Protein AF-A0A0C5VQN1-F1 (afdb_monomer_lite)

Sequence (58 aa):
MFVDQFLKEPGKIEDYGSFLSVTYEENWVELQFEFGCLSRICIGNLYDDGNNPKWPYS

pLDDT: mean 77.76, std 13.19, range [41.72, 93.94]

Secondary structure (DSSP, 8-state):
--STTTTSSPP------EEEEEEETTEEEEEEEETTEEEEEEEEESB-TTS-B-----

Organism: NCBI:txid1445510

Structure (mmCIF, N/CA/C/O backbone):
data_AF-A0A0C5VQN1-F1
#
_entry.id   AF-A0A0C5VQN1-F1
#
loop_
_atom_site.group_PDB
_atom_site.id
_atom_site.type_symbol
_atom_site.label_atom_id
_atom_site.label_alt_id
_atom_site.label_comp_id
_atom_site.label_asym_id
_atom_site.label_entity_id
_atom_site.label_seq_id
_atom_site.pdbx_PDB_ins_code
_atom_site.Cartn_x
_atom_site.Cartn_y
_atom_site.Cartn_z
_atom_site.occupancy
_atom_site.B_iso_or_equiv
_atom_site.auth_seq_id
_atom_site.auth_comp_id
_atom_site.auth_asym_id
_atom_site.auth_atom_id
_atom_site.pdbx_PDB_model_num
ATOM 1 N N . MET A 1 1 ? -17.628 6.165 41.446 1.00 51.56 1 MET A N 1
ATOM 2 C CA . MET A 1 1 ? -18.236 5.603 40.224 1.00 51.56 1 MET A CA 1
ATOM 3 C C . MET A 1 1 ? -17.324 6.001 39.070 1.00 51.56 1 MET A C 1
ATOM 5 O O . MET A 1 1 ? -17.389 7.138 38.643 1.00 51.56 1 MET A O 1
ATOM 9 N N . PHE A 1 2 ? -16.366 5.144 38.701 1.00 59.69 2 PHE A N 1
ATOM 10 C CA . PHE A 1 2 ? -15.289 5.482 37.748 1.00 59.69 2 PHE A CA 1
ATOM 11 C C . PHE A 1 2 ? -15.463 4.828 36.368 1.00 59.69 2 PHE A C 1
ATOM 13 O O . PHE A 1 2 ? -14.805 5.236 35.424 1.00 59.69 2 PHE A O 1
ATOM 20 N N . VAL A 1 3 ? -16.347 3.833 36.235 1.00 59.28 3 VAL A N 1
ATOM 21 C CA . VAL A 1 3 ? -16.465 3.010 35.017 1.00 59.28 3 VAL A CA 1
ATOM 22 C C . VAL A 1 3 ? -17.507 3.570 34.037 1.00 59.28 3 VAL A C 1
ATOM 24 O O . VAL A 1 3 ? -17.276 3.571 32.833 1.00 59.28 3 VAL A O 1
ATOM 27 N N . ASP A 1 4 ? -18.603 4.150 34.538 1.00 61.88 4 ASP A N 1
ATOM 28 C CA . ASP A 1 4 ? -19.704 4.671 33.705 1.00 61.88 4 ASP A CA 1
ATOM 29 C C . ASP A 1 4 ? -19.311 5.844 32.797 1.00 61.88 4 ASP A C 1
ATOM 31 O O . ASP A 1 4 ? -19.978 6.104 31.795 1.00 61.88 4 ASP A O 1
ATOM 35 N N . GLN A 1 5 ? -18.241 6.568 33.135 1.00 59.84 5 GLN A N 1
ATOM 36 C CA . GLN A 1 5 ? -17.775 7.707 32.345 1.00 59.84 5 GLN A CA 1
ATOM 37 C C . GLN A 1 5 ? -17.066 7.257 31.055 1.00 59.84 5 GLN A C 1
ATOM 39 O O . GLN A 1 5 ? -17.172 7.945 30.046 1.00 59.84 5 GLN A O 1
ATOM 44 N N . PHE A 1 6 ? -16.449 6.068 31.050 1.00 58.84 6 PHE A N 1
ATOM 45 C CA . PHE A 1 6 ? -15.751 5.505 29.885 1.00 58.84 6 PHE A CA 1
ATOM 46 C C . PHE A 1 6 ? -16.663 4.712 28.938 1.00 58.84 6 PHE A C 1
ATOM 48 O O . PHE A 1 6 ? -16.271 4.421 27.816 1.00 58.84 6 PHE A O 1
ATOM 55 N N . LEU A 1 7 ? -17.887 4.375 29.358 1.00 62.81 7 LEU A N 1
ATOM 56 C CA . LEU A 1 7 ? -18.866 3.666 28.519 1.00 62.81 7 LEU A CA 1
ATOM 57 C C . LEU A 1 7 ? -19.680 4.601 27.608 1.00 62.81 7 LEU A C 1
ATOM 59 O O . LEU A 1 7 ? -20.412 4.126 26.742 1.00 62.81 7 LEU A O 1
ATOM 63 N N .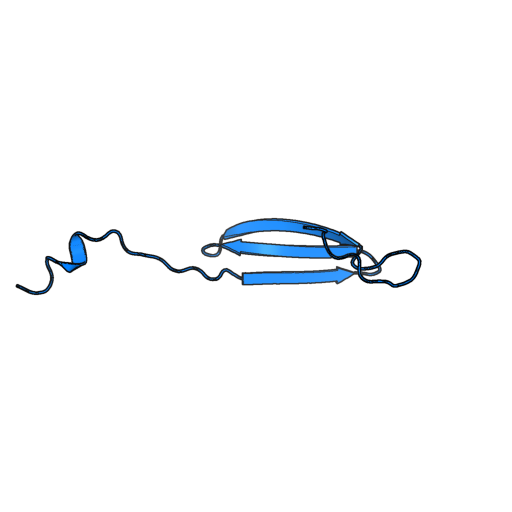 LYS A 1 8 ? -19.598 5.922 27.822 1.00 68.62 8 LYS A N 1
ATOM 64 C CA . LYS A 1 8 ? -20.353 6.933 27.059 1.00 68.62 8 LYS A CA 1
ATOM 65 C C . LYS A 1 8 ? -19.574 7.530 25.893 1.00 68.62 8 LYS A C 1
ATOM 67 O O . LYS A 1 8 ? -20.181 8.159 25.031 1.00 68.62 8 LYS A O 1
ATOM 72 N N . GLU A 1 9 ? -18.258 7.357 25.870 1.00 66.75 9 GLU A N 1
ATOM 73 C CA . GLU A 1 9 ? -17.433 7.814 24.759 1.00 66.75 9 GLU A CA 1
ATOM 74 C C . GLU A 1 9 ? -17.373 6.705 23.702 1.00 66.75 9 GLU A C 1
ATOM 76 O O . GLU A 1 9 ? -17.085 5.555 24.046 1.00 66.75 9 GLU A O 1
ATOM 81 N N . PRO A 1 10 ? -17.677 6.994 22.423 1.00 66.38 10 PRO A N 1
ATOM 82 C CA . PRO A 1 10 ? -17.472 6.016 21.367 1.00 66.38 10 PRO A CA 1
ATOM 83 C C . PRO A 1 10 ? -15.994 5.622 21.369 1.00 66.38 10 PRO A C 1
ATOM 85 O O . PRO A 1 10 ? -15.119 6.485 21.285 1.00 66.38 10 PRO A O 1
ATOM 88 N N . GLY A 1 11 ? -15.722 4.322 21.505 1.00 68.56 11 GLY A N 1
ATOM 89 C CA . GLY A 1 11 ? -14.362 3.801 21.491 1.00 68.56 11 GLY A CA 1
ATOM 90 C C . GLY A 1 11 ? -13.629 4.297 20.248 1.00 68.56 11 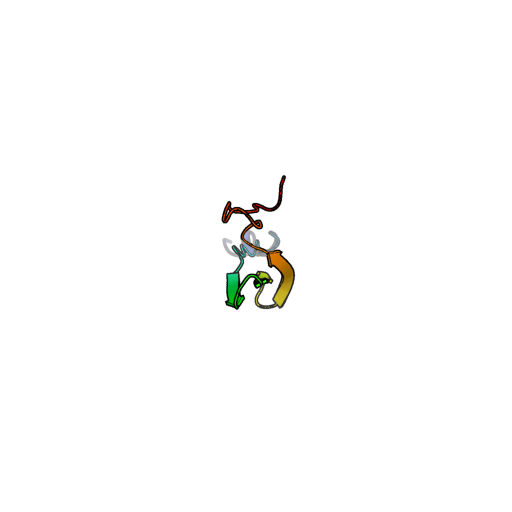GLY A C 1
ATOM 91 O O . GLY A 1 11 ? -14.086 4.090 19.124 1.00 68.56 11 GLY A O 1
ATOM 92 N N . LYS A 1 12 ? -12.509 4.988 20.453 1.00 71.31 12 LYS A N 1
ATOM 93 C CA . LYS A 1 12 ? -11.664 5.462 19.363 1.00 71.31 12 LYS A CA 1
ATOM 94 C C . LYS A 1 12 ? -10.731 4.317 18.988 1.00 71.31 12 LYS A C 1
ATOM 96 O O . LYS A 1 12 ? -9.793 4.022 19.722 1.00 71.31 12 LYS A O 1
ATOM 101 N N . ILE A 1 13 ? -11.032 3.623 17.895 1.00 75.31 13 ILE A N 1
ATOM 102 C CA . ILE A 1 13 ? -10.101 2.637 17.349 1.00 75.31 13 ILE A CA 1
ATOM 103 C C . ILE A 1 13 ? -9.125 3.405 16.464 1.00 75.31 13 ILE A C 1
ATOM 105 O O . ILE A 1 13 ? -9.522 3.981 15.452 1.00 75.31 13 ILE A O 1
ATOM 109 N N . GLU A 1 14 ? -7.866 3.461 16.887 1.00 79.31 14 GLU A N 1
ATOM 110 C CA . GLU A 1 14 ? -6.781 4.022 16.089 1.00 79.31 14 GLU A CA 1
ATOM 111 C C . GLU A 1 14 ? -6.154 2.894 15.278 1.00 79.31 14 GLU A C 1
ATOM 113 O O . GLU A 1 14 ? -5.468 2.029 15.823 1.00 79.31 14 GLU A O 1
ATOM 118 N N . ASP A 1 15 ? -6.430 2.888 13.980 1.00 78.50 15 ASP A N 1
ATOM 119 C CA . ASP A 1 15 ? -5.756 2.023 13.029 1.00 78.50 15 ASP A CA 1
ATOM 120 C C . ASP A 1 15 ? -4.801 2.857 12.175 1.00 78.50 15 ASP A C 1
ATOM 122 O O . ASP A 1 15 ? -5.206 3.788 11.481 1.00 78.50 15 ASP A O 1
ATOM 126 N N . TYR A 1 16 ? -3.518 2.523 12.269 1.00 80.25 16 TYR A N 1
ATOM 127 C CA . TYR A 1 16 ? -2.447 3.156 11.500 1.00 80.25 16 TYR A CA 1
ATOM 128 C C . TYR A 1 16 ? -2.240 2.471 10.141 1.00 80.25 16 TYR A C 1
ATOM 130 O O . TYR A 1 16 ? -1.368 2.876 9.371 1.00 80.25 16 TYR A O 1
ATOM 138 N N . GLY A 1 17 ? -3.048 1.447 9.854 1.00 86.12 17 GLY A N 1
ATOM 139 C CA . GLY A 1 17 ? -3.032 0.676 8.631 1.00 86.12 17 GLY A CA 1
ATOM 140 C C . GLY A 1 17 ? -1.835 -0.264 8.524 1.00 86.12 17 GLY A C 1
ATOM 141 O O . GLY A 1 17 ? -0.945 -0.335 9.375 1.00 86.12 17 GLY A O 1
ATOM 142 N N . SER A 1 18 ? -1.814 -1.018 7.434 1.00 92.75 18 SER A N 1
ATOM 143 C CA . SER A 1 18 ? -0.637 -1.772 6.996 1.00 92.75 18 SER A CA 1
ATOM 144 C C . SER A 1 18 ? -0.605 -1.835 5.476 1.00 92.75 18 SER A C 1
ATOM 146 O O . SER A 1 18 ? -1.606 -1.546 4.820 1.00 92.75 18 SER A O 1
ATOM 148 N N . PHE A 1 19 ? 0.539 -2.198 4.900 1.00 92.19 19 PHE A N 1
ATOM 149 C CA . PHE A 1 19 ? 0.655 -2.347 3.457 1.00 92.19 19 PHE A CA 1
ATOM 150 C C . PHE A 1 19 ? 1.508 -3.553 3.063 1.00 92.19 19 PHE A C 1
ATOM 152 O O . PHE A 1 19 ? 2.422 -3.957 3.785 1.00 92.19 19 PHE A O 1
ATOM 159 N N . LEU A 1 20 ? 1.205 -4.113 1.893 1.00 92.19 20 LEU A N 1
ATOM 160 C CA . 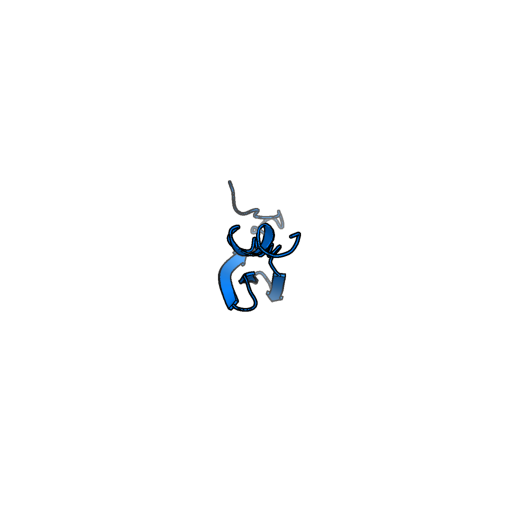LEU A 1 20 ? 2.029 -5.091 1.190 1.00 92.19 20 LEU A CA 1
ATOM 161 C C . LEU A 1 20 ? 2.418 -4.490 -0.159 1.00 92.19 20 LEU A C 1
ATOM 163 O O . LEU A 1 20 ? 1.550 -4.271 -0.998 1.00 92.19 20 LEU A O 1
ATOM 167 N N . SER A 1 21 ? 3.711 -4.253 -0.368 1.00 92.12 21 SER A N 1
ATOM 168 C CA . SER A 1 21 ? 4.243 -3.705 -1.617 1.00 92.12 21 SER A CA 1
ATOM 169 C C . SER A 1 21 ? 5.062 -4.763 -2.347 1.00 92.12 21 SER A C 1
ATOM 171 O O . SER A 1 21 ? 6.021 -5.305 -1.794 1.00 92.12 21 SER A O 1
ATOM 173 N N . VAL A 1 22 ? 4.693 -5.042 -3.594 1.00 88.81 22 VAL A N 1
ATOM 174 C CA . VAL A 1 22 ? 5.382 -5.977 -4.485 1.00 88.81 22 VAL A CA 1
ATOM 175 C C . VAL A 1 22 ? 5.786 -5.237 -5.751 1.00 88.81 22 VAL A C 1
ATOM 177 O O . VAL A 1 22 ? 4.968 -4.577 -6.388 1.00 88.81 22 VAL A O 1
ATOM 180 N N . THR A 1 23 ? 7.048 -5.391 -6.134 1.00 87.12 23 THR A N 1
ATOM 181 C CA . THR A 1 23 ? 7.569 -4.897 -7.409 1.00 87.12 23 THR A CA 1
ATOM 182 C C . THR A 1 23 ? 7.964 -6.093 -8.264 1.00 87.12 23 THR A C 1
ATOM 184 O O . THR A 1 23 ? 8.690 -6.974 -7.798 1.00 87.12 23 THR A O 1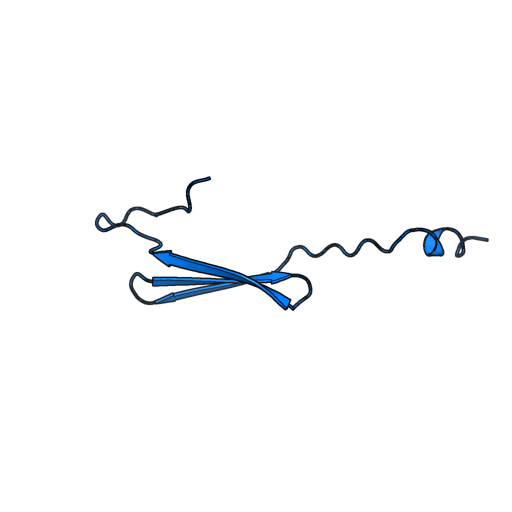
ATOM 187 N N . TYR A 1 24 ? 7.479 -6.133 -9.503 1.00 80.69 24 TYR A N 1
ATOM 188 C CA . TYR A 1 24 ? 7.831 -7.144 -10.493 1.00 80.69 24 TYR A CA 1
ATOM 189 C C . TYR A 1 24 ? 8.133 -6.472 -11.833 1.00 80.69 24 TYR A C 1
ATOM 191 O O . TYR A 1 24 ? 7.253 -5.865 -12.444 1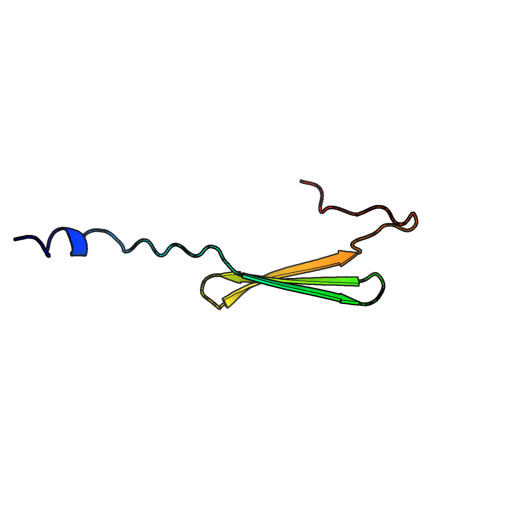.00 80.69 24 TYR A O 1
ATOM 199 N N . GLU A 1 25 ? 9.384 -6.595 -12.281 1.00 84.00 25 GLU A N 1
ATOM 200 C CA . GLU A 1 25 ? 9.925 -5.833 -13.412 1.00 84.00 25 GLU A CA 1
ATOM 201 C C . GLU A 1 25 ? 9.706 -4.324 -13.203 1.00 84.00 25 GLU A C 1
ATOM 203 O O . GLU A 1 25 ? 10.152 -3.776 -12.195 1.00 84.00 25 GLU A O 1
ATOM 208 N N . GLU A 1 26 ? 9.007 -3.658 -14.120 1.00 78.94 26 GLU A N 1
ATOM 209 C CA . GLU A 1 26 ? 8.665 -2.234 -14.029 1.00 78.94 26 GLU A CA 1
ATOM 210 C C . GLU A 1 26 ? 7.335 -1.984 -13.306 1.00 78.94 26 GLU A C 1
ATOM 212 O O . GLU A 1 26 ? 6.997 -0.838 -13.004 1.00 78.94 26 GLU A O 1
ATOM 217 N N . ASN A 1 27 ? 6.587 -3.050 -13.010 1.00 79.94 27 ASN A N 1
ATOM 218 C CA . ASN A 1 27 ? 5.268 -2.967 -12.407 1.00 79.94 27 ASN A CA 1
ATOM 219 C C . ASN A 1 27 ? 5.375 -2.976 -10.885 1.00 79.94 27 ASN A C 1
ATOM 221 O O . ASN A 1 27 ? 6.108 -3.762 -10.280 1.00 79.94 27 ASN A O 1
ATOM 225 N N . TRP A 1 28 ? 4.566 -2.143 -10.257 1.00 88.56 28 TRP A N 1
ATOM 226 C CA . TRP A 1 28 ? 4.422 -2.056 -8.819 1.00 88.56 28 TRP A CA 1
ATOM 227 C C . TRP A 1 28 ? 2.962 -2.200 -8.433 1.00 88.56 28 TRP A C 1
ATOM 229 O O . TRP A 1 28 ? 2.072 -1.588 -9.029 1.00 88.56 28 TRP A O 1
ATOM 239 N N . VAL A 1 29 ? 2.740 -3.037 -7.427 1.00 91.00 29 VAL A N 1
ATOM 240 C CA . VAL A 1 29 ? 1.441 -3.261 -6.811 1.00 91.00 29 VAL A CA 1
ATOM 241 C C . VAL A 1 29 ? 1.601 -3.081 -5.313 1.00 91.00 29 VAL A C 1
ATOM 243 O O . VAL A 1 29 ? 2.379 -3.789 -4.673 1.00 91.00 29 VAL A O 1
ATOM 246 N N . GLU A 1 30 ? 0.826 -2.167 -4.748 1.00 93.06 30 GLU A N 1
ATOM 247 C CA . GLU A 1 30 ? 0.721 -1.993 -3.307 1.00 93.06 30 GLU A CA 1
ATOM 248 C C . GLU A 1 30 ? -0.721 -2.196 -2.853 1.00 93.06 30 GLU A C 1
ATOM 250 O O . GLU A 1 30 ? -1.667 -1.624 -3.395 1.00 93.06 30 GLU A O 1
ATOM 255 N N . LEU A 1 31 ? -0.879 -3.037 -1.838 1.00 93.75 31 LEU A N 1
ATOM 256 C CA . LEU A 1 31 ? -2.136 -3.294 -1.155 1.00 93.75 31 LEU A CA 1
ATOM 257 C C . LEU A 1 31 ? -2.096 -2.573 0.187 1.00 93.75 31 LEU A C 1
ATOM 259 O O . LEU A 1 31 ? -1.193 -2.838 0.977 1.00 93.75 31 LEU A O 1
ATOM 263 N N . GLN A 1 32 ? -3.059 -1.696 0.450 1.00 93.94 32 GLN A N 1
ATOM 264 C CA . GLN A 1 32 ? -3.192 -0.994 1.727 1.00 93.94 32 GLN A CA 1
ATOM 265 C C . GLN A 1 32 ? -4.391 -1.550 2.489 1.00 93.94 32 GLN A C 1
ATOM 267 O O . GLN A 1 32 ? -5.452 -1.800 1.908 1.00 93.94 32 GLN A O 1
ATOM 272 N N . PHE A 1 33 ? -4.210 -1.756 3.786 1.00 93.38 33 PHE A N 1
ATOM 273 C CA . PHE A 1 33 ? -5.192 -2.370 4.661 1.00 93.38 33 PHE A CA 1
ATOM 274 C C . PHE A 1 33 ? -5.570 -1.423 5.789 1.00 93.38 33 PHE A C 1
ATOM 276 O O . PHE A 1 33 ? -4.693 -0.824 6.410 1.00 93.38 33 PHE A O 1
ATOM 283 N N . GLU A 1 34 ? -6.863 -1.383 6.088 1.00 92.69 34 GLU A N 1
ATOM 284 C CA . GLU A 1 34 ? -7.438 -0.738 7.263 1.00 92.69 34 GLU A CA 1
ATOM 285 C C . GLU A 1 34 ? -8.305 -1.760 8.011 1.00 92.69 34 GLU A C 1
ATOM 287 O O . GLU A 1 34 ? -9.107 -2.478 7.413 1.00 92.69 34 GLU A O 1
ATOM 292 N N . PHE A 1 35 ? -8.121 -1.878 9.321 1.00 89.44 35 PHE A N 1
ATOM 293 C CA . PHE A 1 35 ? -8.789 -2.816 10.223 1.00 89.44 35 PHE A CA 1
ATOM 294 C C . PHE A 1 35 ? -8.685 -4.272 9.747 1.00 89.44 35 PHE A C 1
ATOM 296 O O . PHE A 1 35 ? -9.627 -5.057 9.855 1.00 89.44 35 PHE A O 1
ATOM 303 N N . GLY A 1 36 ? -7.532 -4.629 9.171 1.00 87.19 36 GLY A N 1
ATOM 304 C CA . GLY A 1 36 ? -7.285 -5.948 8.581 1.00 87.19 36 GLY A CA 1
ATOM 305 C C . GLY A 1 36 ? -8.041 -6.212 7.273 1.00 87.19 36 GLY A C 1
ATOM 306 O O . GLY A 1 36 ? -7.970 -7.319 6.745 1.00 87.19 36 GLY A O 1
ATOM 307 N N . CYS A 1 37 ? -8.746 -5.216 6.736 1.00 90.06 37 CYS A N 1
ATOM 308 C CA . CYS A 1 37 ? -9.470 -5.284 5.473 1.00 90.06 37 CYS A CA 1
ATOM 309 C C . CYS A 1 37 ? -8.706 -4.525 4.390 1.00 90.06 37 CYS A C 1
ATOM 311 O O . CYS A 1 37 ? -8.132 -3.474 4.650 1.00 90.06 37 CYS A O 1
ATOM 313 N N . LEU A 1 38 ? -8.716 -5.032 3.157 1.00 93.38 38 LEU A N 1
ATOM 314 C CA . LEU A 1 38 ? -8.131 -4.323 2.021 1.00 93.38 38 LEU A CA 1
ATOM 315 C C . LEU A 1 38 ? -8.937 -3.043 1.746 1.00 93.38 38 LEU A C 1
ATOM 317 O O . LEU A 1 38 ? -10.110 -3.129 1.383 1.00 93.38 38 LEU A O 1
ATOM 321 N N . SER A 1 39 ? -8.313 -1.876 1.910 1.00 93.12 39 SER A N 1
ATOM 322 C CA . SER A 1 39 ? -8.945 -0.566 1.713 1.00 93.12 39 SER A CA 1
ATOM 323 C C . SER A 1 39 ? -8.586 0.060 0.364 1.00 93.12 39 SER A C 1
ATOM 325 O O . SER A 1 39 ? -9.403 0.770 -0.226 1.00 93.12 39 SER A O 1
ATOM 327 N N . ARG A 1 40 ? -7.381 -0.216 -0.159 1.00 88.31 40 ARG A N 1
ATOM 328 C CA . ARG A 1 40 ? -6.894 0.345 -1.427 1.00 88.31 40 ARG A CA 1
ATOM 329 C C . ARG A 1 40 ? -5.930 -0.591 -2.150 1.00 88.31 40 ARG A C 1
ATOM 331 O O . ARG A 1 40 ? -5.126 -1.280 -1.530 1.00 88.31 40 ARG A O 1
ATOM 338 N N . ILE A 1 41 ? -5.996 -0.555 -3.480 1.00 89.94 41 ILE A N 1
ATOM 339 C CA . ILE A 1 41 ? -5.034 -1.187 -4.385 1.00 89.94 41 ILE A CA 1
ATOM 340 C C . ILE A 1 41 ? -4.401 -0.079 -5.229 1.00 89.94 41 ILE A C 1
ATOM 342 O O . ILE A 1 41 ? -5.106 0.618 -5.960 1.00 89.94 41 ILE A O 1
ATOM 346 N N . CYS A 1 42 ? -3.086 0.077 -5.129 1.00 85.12 42 CYS A N 1
ATOM 347 C CA . CYS A 1 42 ? -2.287 0.974 -5.953 1.00 85.12 42 CYS A CA 1
ATOM 348 C C . CYS A 1 42 ? -1.549 0.141 -7.003 1.00 85.12 42 CYS A C 1
ATOM 350 O O . CYS A 1 42 ? -0.876 -0.828 -6.660 1.00 85.12 42 CYS A O 1
ATOM 352 N N . ILE A 1 43 ? -1.681 0.510 -8.276 1.00 86.81 43 ILE A N 1
ATOM 353 C CA . ILE A 1 43 ? -0.981 -0.133 -9.393 1.00 86.81 43 ILE A CA 1
ATOM 354 C C . ILE A 1 43 ? -0.299 0.969 -10.190 1.00 86.81 43 ILE A C 1
ATOM 356 O O . ILE A 1 43 ? -0.936 1.970 -10.527 1.00 86.81 43 ILE A O 1
ATOM 360 N N . GLY A 1 44 ? 0.976 0.797 -10.507 1.00 81.00 44 GLY A N 1
ATOM 361 C CA . GLY A 1 44 ? 1.693 1.753 -11.340 1.00 81.00 44 GLY A CA 1
ATOM 362 C C . GLY A 1 44 ? 3.089 1.284 -11.701 1.00 81.00 44 GLY A C 1
ATOM 363 O O . GLY A 1 44 ? 3.514 0.208 -11.296 1.00 81.00 44 GLY A O 1
ATOM 364 N N . ASN A 1 45 ? 3.806 2.127 -12.436 1.00 72.69 45 ASN A N 1
ATOM 365 C CA . ASN A 1 45 ? 5.233 1.945 -12.659 1.00 72.69 45 ASN A CA 1
ATOM 366 C C . ASN A 1 45 ? 5.973 2.871 -11.701 1.00 72.69 45 ASN A C 1
ATOM 368 O O . ASN A 1 45 ? 5.729 4.078 -11.717 1.00 72.69 45 ASN A O 1
ATOM 372 N N . LEU A 1 46 ? 6.870 2.315 -10.881 1.00 72.38 46 LEU A N 1
ATOM 373 C CA . LEU A 1 46 ? 7.676 3.111 -9.945 1.00 72.38 46 LEU A CA 1
ATOM 374 C C . LEU A 1 46 ? 8.670 4.015 -10.663 1.00 72.38 46 LEU A C 1
ATOM 376 O O . LEU A 1 46 ? 9.117 4.990 -10.071 1.00 72.38 46 LEU A O 1
ATOM 380 N N . TYR A 1 47 ? 9.009 3.701 -11.913 1.00 72.88 47 TYR A N 1
ATOM 381 C CA . TYR A 1 47 ? 10.018 4.409 -12.685 1.00 72.88 47 TYR A CA 1
ATOM 382 C C . TYR A 1 47 ? 9.497 4.793 -14.076 1.00 72.88 47 TYR A C 1
ATOM 384 O O . TYR A 1 47 ? 8.597 4.153 -14.628 1.00 72.88 47 TYR A O 1
ATOM 392 N N . ASP A 1 48 ? 10.017 5.890 -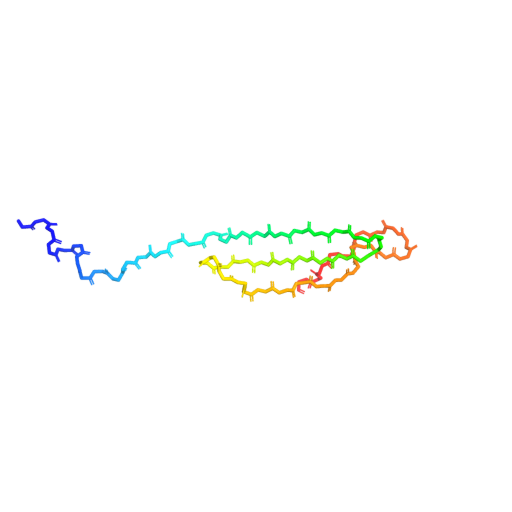14.621 1.00 76.50 48 ASP A N 1
ATOM 393 C CA . ASP A 1 48 ? 9.869 6.238 -16.035 1.00 76.50 48 ASP A CA 1
ATOM 394 C C . ASP A 1 48 ? 10.951 5.576 -16.908 1.00 76.50 48 ASP A C 1
ATOM 396 O O . ASP A 1 48 ? 11.876 4.947 -16.397 1.00 76.50 48 ASP A O 1
ATOM 400 N N . ASP A 1 49 ? 10.859 5.749 -18.230 1.00 80.44 49 ASP A N 1
ATOM 401 C CA . ASP A 1 49 ? 11.821 5.206 -19.206 1.00 80.44 49 ASP A CA 1
ATOM 402 C C . ASP A 1 49 ? 13.258 5.737 -18.996 1.00 80.44 49 ASP A C 1
ATOM 404 O O . ASP A 1 49 ? 14.222 5.202 -19.542 1.00 80.44 49 ASP A O 1
ATOM 408 N N . GLY A 1 50 ? 13.413 6.807 -18.208 1.00 80.31 50 GLY A N 1
ATOM 409 C CA . GLY A 1 50 ? 14.686 7.388 -17.789 1.00 80.31 50 GLY A CA 1
ATOM 410 C C . GLY A 1 50 ? 15.176 6.897 -16.424 1.00 80.31 50 GLY A C 1
ATOM 411 O O . GLY A 1 50 ? 16.143 7.458 -15.908 1.00 80.31 50 GLY A O 1
ATOM 412 N N . ASN A 1 51 ? 14.537 5.877 -15.838 1.00 74.38 51 ASN A N 1
ATOM 413 C CA . ASN A 1 51 ? 14.823 5.331 -14.509 1.00 74.38 51 ASN A CA 1
ATOM 414 C C . ASN A 1 51 ? 14.624 6.342 -13.356 1.00 74.38 51 ASN A C 1
ATOM 416 O O . ASN A 1 51 ? 15.223 6.208 -12.286 1.00 74.38 51 ASN A O 1
ATOM 420 N N . ASN A 1 52 ? 13.787 7.367 -13.550 1.00 77.50 52 ASN A N 1
ATOM 421 C CA . ASN A 1 52 ? 13.434 8.321 -12.499 1.00 77.50 52 ASN A CA 1
ATOM 422 C C . ASN A 1 52 ? 12.188 7.849 -11.745 1.00 77.50 52 ASN A C 1
ATOM 424 O O . ASN A 1 52 ? 11.258 7.355 -12.382 1.00 77.50 52 ASN A O 1
ATOM 428 N N . PRO A 1 53 ? 12.120 8.026 -10.413 1.00 72.19 53 PRO A N 1
ATOM 429 C CA . PRO A 1 53 ? 10.956 7.622 -9.639 1.00 72.19 53 PRO A CA 1
ATOM 430 C C . PRO A 1 53 ? 9.706 8.417 -10.050 1.00 72.19 53 PRO A C 1
ATOM 432 O O . PRO A 1 53 ? 9.653 9.640 -9.905 1.00 72.19 53 PRO A O 1
ATOM 435 N N . LYS A 1 54 ? 8.677 7.709 -10.520 1.00 70.94 54 LYS A N 1
ATOM 436 C CA . LYS A 1 54 ? 7.320 8.225 -10.724 1.00 70.94 54 LYS A CA 1
ATOM 437 C C . LYS A 1 54 ? 6.587 8.190 -9.389 1.00 70.94 54 LYS A C 1
ATOM 439 O O . LYS A 1 54 ? 5.895 7.231 -9.057 1.00 70.94 54 LYS A O 1
ATOM 444 N N . TRP A 1 55 ? 6.745 9.247 -8.602 1.00 60.44 55 TRP A N 1
ATOM 445 C CA . TRP A 1 55 ? 5.875 9.450 -7.448 1.00 60.44 55 TRP A CA 1
ATOM 446 C C . TRP A 1 55 ? 4.445 9.706 -7.939 1.00 60.44 55 TRP A C 1
ATOM 448 O O . TRP A 1 55 ? 4.278 10.442 -8.918 1.00 60.44 55 TRP A O 1
ATOM 458 N N . PRO A 1 56 ? 3.406 9.135 -7.302 1.00 54.16 56 PRO A N 1
ATOM 459 C CA . PRO A 1 56 ? 2.043 9.573 -7.561 1.00 54.16 56 PRO A CA 1
ATOM 460 C C . PRO A 1 56 ? 1.981 11.057 -7.191 1.00 54.16 56 PRO A C 1
ATOM 462 O O . PRO A 1 56 ? 2.106 11.414 -6.020 1.00 54.16 56 PRO A O 1
ATOM 465 N N . TYR A 1 57 ? 1.915 11.926 -8.201 1.00 49.25 57 TYR A N 1
ATOM 466 C CA . TYR A 1 57 ? 1.826 13.364 -7.984 1.00 49.25 57 TYR A CA 1
ATOM 467 C C . TYR A 1 57 ? 0.599 13.661 -7.111 1.00 49.25 57 TYR A C 1
ATOM 469 O O . TYR A 1 57 ? -0.472 13.088 -7.321 1.00 49.25 57 TYR A O 1
ATOM 477 N N . SER A 1 58 ? 0.829 14.520 -6.115 1.00 41.72 58 SER A N 1
ATOM 478 C CA . SER A 1 58 ? -0.150 15.117 -5.198 1.00 41.72 58 SER A CA 1
ATOM 479 C C . SER A 1 58 ? -1.380 15.679 -5.895 1.00 41.72 58 SER A C 1
ATOM 481 O O . SER A 1 58 ? -1.169 16.334 -6.943 1.00 41.72 58 SER A O 1
#

Radius of gyration: 19.41 Å; chains: 1; bounding box: 35×22×59 Å

Foldseek 3Di:
DPPVVVVPDDDDDDWPWDKDWDDDDQKIWMFIDTPNHGDDIDIDGLADPVRDGDDPDD